Protein AF-A0A7W0T1R9-F1 (afdb_monomer_lite)

Radius of gyration: 18.29 Å; chains: 1; bounding box: 40×39×46 Å

pLDDT: mean 85.06, std 13.14, range [40.91, 98.19]

Structure (mmCIF, N/CA/C/O backbone):
data_AF-A0A7W0T1R9-F1
#
_entry.id   AF-A0A7W0T1R9-F1
#
loop_
_atom_site.group_PDB
_atom_site.id
_atom_site.type_symbol
_atom_site.label_atom_id
_atom_site.label_alt_id
_atom_site.label_comp_id
_atom_site.label_asym_id
_atom_site.label_entity_id
_atom_site.label_seq_id
_atom_site.pdbx_PDB_ins_code
_atom_site.Cartn_x
_atom_site.Cartn_y
_atom_site.Cartn_z
_atom_site.occupancy
_atom_site.B_iso_or_equiv
_atom_site.auth_seq_id
_atom_site.auth_comp_id
_atom_site.auth_asym_id
_atom_site.auth_atom_id
_atom_site.pdbx_PDB_model_num
ATOM 1 N N . MET A 1 1 ? 24.413 27.486 19.274 1.00 50.41 1 MET A N 1
ATOM 2 C CA . MET A 1 1 ? 23.108 27.387 19.941 1.00 50.41 1 MET A CA 1
ATOM 3 C C . MET A 1 1 ? 22.144 27.866 18.899 1.00 50.41 1 MET A C 1
ATOM 5 O O . MET A 1 1 ? 22.138 29.061 18.676 1.00 50.41 1 MET A O 1
ATOM 9 N N . ASP A 1 2 ? 21.515 26.920 18.221 1.00 41.16 2 ASP A N 1
ATOM 10 C CA . ASP A 1 2 ? 20.325 27.074 17.381 1.00 41.16 2 ASP A CA 1
ATOM 11 C C . ASP A 1 2 ? 19.681 25.686 17.514 1.00 41.16 2 ASP A C 1
ATOM 13 O O . ASP A 1 2 ? 20.264 24.706 17.053 1.00 41.16 2 ASP A O 1
ATOM 17 N N . GLU A 1 3 ? 18.958 25.521 18.620 1.00 46.06 3 GLU A N 1
ATOM 18 C CA . GLU A 1 3 ? 17.493 25.425 18.616 1.00 46.06 3 GLU A CA 1
ATOM 19 C C . GLU A 1 3 ? 17.111 24.012 18.182 1.00 46.06 3 GLU A C 1
ATOM 21 O O . GLU A 1 3 ? 16.923 23.705 17.008 1.00 46.06 3 GLU A O 1
ATOM 26 N N . ASP A 1 4 ? 17.122 23.145 19.200 1.00 46.59 4 ASP A N 1
ATOM 27 C CA . ASP A 1 4 ? 16.402 21.883 19.241 1.00 46.59 4 ASP A CA 1
ATOM 28 C C . ASP A 1 4 ? 14.913 22.192 18.980 1.00 46.59 4 ASP A C 1
ATOM 30 O O . ASP A 1 4 ? 14.132 22.363 19.913 1.00 46.59 4 ASP A O 1
ATOM 34 N N . ASP A 1 5 ? 14.527 22.323 17.709 1.00 44.44 5 ASP A N 1
ATOM 35 C CA . ASP A 1 5 ? 13.144 22.123 17.257 1.00 44.44 5 ASP A CA 1
ATOM 36 C C . ASP A 1 5 ? 12.893 20.605 17.241 1.00 44.44 5 ASP A C 1
ATOM 38 O O . ASP A 1 5 ? 12.672 19.975 16.204 1.00 44.44 5 ASP A O 1
ATOM 42 N N . ASP A 1 6 ? 12.974 19.998 18.426 1.00 43.94 6 ASP A N 1
ATOM 43 C CA . ASP A 1 6 ? 12.227 18.786 18.720 1.00 43.94 6 ASP A CA 1
ATOM 44 C C . ASP A 1 6 ? 10.761 19.238 18.808 1.00 43.94 6 ASP A C 1
ATOM 46 O O . ASP A 1 6 ? 10.224 19.489 19.888 1.00 43.94 6 ASP A O 1
ATOM 50 N N . GLU A 1 7 ? 10.119 19.439 17.649 1.00 41.09 7 GLU A N 1
ATOM 51 C CA . GLU A 1 7 ? 8.664 19.367 17.582 1.00 41.09 7 GLU A CA 1
ATOM 52 C C . GLU A 1 7 ? 8.313 17.987 18.140 1.00 41.09 7 GLU A C 1
ATOM 54 O O . GLU A 1 7 ? 8.488 16.973 17.461 1.00 41.09 7 GLU A O 1
ATOM 59 N N . ASP A 1 8 ? 7.882 17.961 19.404 1.00 40.91 8 ASP A N 1
ATOM 60 C CA . ASP A 1 8 ? 7.140 16.870 20.019 1.00 40.91 8 ASP A CA 1
ATOM 61 C C . ASP A 1 8 ? 5.941 16.588 19.101 1.00 40.91 8 ASP A C 1
ATOM 63 O O . ASP A 1 8 ? 4.841 17.111 19.290 1.00 40.91 8 ASP A O 1
ATOM 67 N N . SER A 1 9 ? 6.156 15.812 18.037 1.00 48.34 9 SER A N 1
ATOM 68 C CA . SER A 1 9 ? 5.078 15.237 17.258 1.00 48.34 9 SER A CA 1
ATOM 69 C C . SER A 1 9 ? 4.383 14.297 18.227 1.00 48.34 9 SER A C 1
ATOM 71 O O . SER A 1 9 ? 4.895 13.204 18.472 1.00 48.34 9 SER A O 1
ATOM 73 N N . GLU A 1 10 ? 3.304 14.767 18.856 1.00 57.16 10 GLU A N 1
ATOM 74 C CA . GLU A 1 10 ? 2.508 13.977 19.790 1.00 57.16 10 GLU A CA 1
ATOM 75 C C . GLU A 1 10 ? 2.262 12.611 19.147 1.00 57.16 10 GLU A C 1
ATOM 77 O O . GLU A 1 10 ? 1.624 12.496 18.095 1.00 57.16 10 GLU A O 1
ATOM 82 N N . GLU A 1 11 ? 2.881 11.579 19.722 1.00 73.12 11 GLU A N 1
ATOM 83 C CA . GLU A 1 11 ? 2.750 10.221 19.225 1.00 73.12 11 GLU A CA 1
ATOM 84 C C . GLU A 1 11 ? 1.277 9.844 19.367 1.00 73.12 11 GLU A C 1
ATOM 86 O O . GLU A 1 11 ? 0.748 9.785 20.476 1.00 73.12 11 GLU A O 1
ATOM 91 N N . ILE A 1 12 ? 0.598 9.654 18.234 1.00 80.38 12 ILE A N 1
ATOM 92 C CA . ILE A 1 12 ? -0.825 9.322 18.214 1.00 80.38 12 ILE A CA 1
ATOM 93 C C . ILE A 1 12 ? -1.021 8.021 18.996 1.00 80.38 12 ILE A C 1
ATOM 95 O O . ILE A 1 12 ? -0.569 6.956 18.566 1.00 80.38 12 ILE A O 1
ATOM 99 N N . GLY A 1 13 ? -1.717 8.104 20.130 1.00 84.06 13 GLY A N 1
ATOM 100 C CA . GLY A 1 13 ? -2.054 6.943 20.940 1.00 84.06 13 GLY A CA 1
ATOM 101 C C . GLY A 1 13 ? -3.067 6.033 20.241 1.00 84.06 13 GLY A C 1
ATOM 102 O O . GLY A 1 13 ? -3.884 6.473 19.429 1.00 84.06 13 GLY A O 1
ATOM 103 N N . VAL A 1 14 ? -3.063 4.740 20.581 1.00 85.12 14 VAL A N 1
ATOM 104 C CA . VAL A 1 14 ? -4.051 3.781 20.044 1.00 85.12 14 VAL A CA 1
ATOM 105 C C . VAL A 1 14 ? -5.473 4.131 20.469 1.00 85.12 14 VAL A C 1
ATOM 107 O O . VAL A 1 14 ? -6.395 3.974 19.675 1.00 85.12 14 VAL A O 1
ATOM 110 N N . GLU A 1 15 ? -5.660 4.634 21.690 1.00 84.62 15 GLU A N 1
ATOM 111 C CA . GLU A 1 15 ? -6.974 5.071 22.173 1.00 84.62 15 GLU A CA 1
ATOM 112 C C . GLU A 1 15 ? -7.520 6.232 21.328 1.00 84.62 15 GLU A C 1
ATOM 114 O O . GLU A 1 15 ? -8.672 6.183 20.896 1.00 84.62 15 GLU A O 1
ATOM 119 N N . ASP A 1 16 ? -6.677 7.216 20.996 1.00 86.00 16 ASP A N 1
ATOM 120 C CA . ASP A 1 16 ? -7.045 8.338 20.125 1.00 86.00 16 ASP A CA 1
ATOM 121 C C . ASP A 1 16 ? -7.360 7.868 18.701 1.00 86.00 16 ASP A C 1
ATOM 123 O O . ASP A 1 16 ? -8.343 8.304 18.097 1.00 86.00 16 ASP A O 1
ATOM 127 N N . ALA A 1 17 ? -6.576 6.920 18.178 1.00 86.19 17 ALA A N 1
ATOM 128 C CA . ALA A 1 17 ? -6.836 6.300 16.884 1.00 86.19 17 ALA A CA 1
ATOM 129 C C . ALA A 1 17 ? -8.194 5.581 16.851 1.00 86.19 17 ALA A C 1
ATOM 131 O O . ALA A 1 17 ? -8.980 5.810 15.931 1.00 86.19 17 ALA A O 1
ATOM 132 N N . LEU A 1 18 ? -8.505 4.763 17.861 1.00 86.25 18 LEU A N 1
ATOM 133 C CA . LEU A 1 18 ? -9.787 4.057 17.958 1.00 86.25 18 LEU A CA 1
ATOM 134 C C . LEU A 1 18 ? -10.967 5.034 18.074 1.00 86.25 18 LEU A C 1
ATOM 136 O O . LEU A 1 18 ? -11.958 4.871 17.359 1.00 86.25 18 LEU A O 1
ATOM 140 N N . LEU A 1 19 ? -10.845 6.088 18.889 1.00 86.69 19 LEU A N 1
ATOM 141 C CA . LEU A 1 19 ? -11.861 7.143 18.996 1.00 86.69 19 LEU A CA 1
ATOM 142 C C . LEU A 1 19 ? -12.089 7.858 17.657 1.00 86.69 19 LEU A C 1
ATOM 144 O O . LEU A 1 19 ? -13.237 8.085 17.258 1.00 86.69 19 LEU A O 1
ATOM 148 N N . ALA A 1 20 ? -11.014 8.181 16.933 1.00 86.56 20 ALA A N 1
ATOM 149 C CA . ALA A 1 20 ? -11.111 8.780 15.608 1.00 86.56 20 ALA A CA 1
ATOM 150 C C . ALA A 1 20 ? -11.850 7.847 14.635 1.00 86.56 20 ALA A C 1
ATOM 152 O O . ALA A 1 20 ? -12.764 8.296 13.936 1.00 86.56 20 ALA A O 1
ATOM 153 N N . PHE A 1 21 ? -11.527 6.548 14.632 1.00 88.88 21 PHE A N 1
ATOM 154 C CA . PHE A 1 21 ? -12.181 5.562 13.766 1.00 88.88 21 PHE A CA 1
ATOM 155 C C . PHE A 1 21 ? -13.675 5.417 14.067 1.00 88.88 21 PHE A C 1
ATOM 157 O O . PHE A 1 21 ? -14.473 5.393 13.131 1.00 88.88 21 PHE A O 1
ATOM 164 N N . GLU A 1 22 ? -14.067 5.367 15.343 1.00 87.31 22 GLU A N 1
ATOM 165 C CA . GLU A 1 22 ? -15.477 5.282 15.748 1.00 87.31 22 GLU A CA 1
ATOM 166 C C . GLU A 1 22 ? -16.269 6.535 15.373 1.00 87.31 22 GLU A C 1
ATOM 168 O O . GLU A 1 22 ? -17.431 6.446 14.973 1.00 87.31 22 GLU A O 1
ATOM 173 N N . SER A 1 23 ? -15.637 7.706 15.471 1.00 86.94 23 SER A N 1
ATOM 174 C CA . SER A 1 23 ? -16.258 8.965 15.060 1.00 86.94 23 SER A CA 1
ATOM 175 C C . SER A 1 23 ? -16.397 9.096 13.537 1.00 86.94 23 SER A C 1
ATOM 177 O O . SER A 1 23 ? -17.222 9.878 13.060 1.00 86.94 23 SER A O 1
ATOM 179 N N . GLY A 1 24 ? -15.577 8.363 12.771 1.00 80.31 24 GLY A N 1
ATOM 180 C CA . GLY A 1 24 ? -15.494 8.447 11.313 1.00 80.31 24 GLY A CA 1
ATOM 181 C C . GLY A 1 24 ? -15.002 9.801 10.782 1.00 80.31 24 GLY A C 1
ATOM 182 O O . GLY A 1 24 ? -15.118 10.062 9.586 1.00 80.31 24 GLY A O 1
ATOM 183 N N . SER A 1 25 ? -14.478 10.678 11.643 1.00 81.88 25 SER A N 1
ATOM 184 C CA . SER A 1 25 ? -14.061 12.041 11.303 1.00 81.88 25 SER A CA 1
ATOM 185 C C . SER A 1 25 ? -12.622 12.294 11.741 1.00 81.88 25 SER A C 1
ATOM 187 O O . SER A 1 25 ? -12.219 11.885 12.822 1.00 81.88 25 SER A O 1
ATOM 189 N N . GLY A 1 26 ? -11.849 13.006 10.914 1.00 82.00 26 GLY A N 1
ATOM 190 C CA . GLY A 1 26 ? -10.459 13.363 11.234 1.00 82.00 26 GLY A CA 1
ATOM 191 C C . GLY A 1 26 ? -9.493 12.176 11.252 1.00 82.00 26 GLY A C 1
ATOM 192 O O . GLY A 1 26 ? -8.395 12.290 11.783 1.00 82.00 26 GLY A O 1
ATOM 193 N N . VAL A 1 27 ? -9.891 11.037 10.679 1.00 87.44 27 VAL A N 1
ATOM 194 C CA . VAL A 1 27 ? -9.023 9.867 10.578 1.00 87.44 27 VAL A CA 1
ATOM 195 C C . VAL A 1 27 ? -7.915 10.135 9.568 1.00 87.44 27 VAL A C 1
ATOM 197 O O . VAL A 1 27 ? -8.151 10.576 8.444 1.00 87.44 27 VAL A O 1
ATOM 200 N N . GLU A 1 28 ? -6.695 9.808 9.968 1.00 90.25 28 GLU A N 1
ATOM 201 C CA . GLU A 1 28 ? -5.495 10.000 9.164 1.00 90.25 28 GLU A CA 1
ATOM 202 C C . GLU A 1 28 ? -4.643 8.738 9.150 1.00 90.25 28 GLU A C 1
ATOM 204 O O . GLU A 1 28 ? -4.766 7.871 10.013 1.00 90.25 28 GLU A O 1
ATOM 209 N N . LEU A 1 29 ? -3.711 8.668 8.200 1.00 87.62 29 LEU A N 1
ATOM 210 C CA . LEU A 1 29 ? -2.777 7.551 8.090 1.00 87.62 29 LEU A CA 1
ATOM 211 C C . LEU A 1 29 ? -1.941 7.338 9.361 1.00 87.62 29 LEU A C 1
ATOM 213 O O . LEU A 1 29 ? -1.618 6.197 9.675 1.00 87.62 29 LEU A O 1
ATOM 217 N N . GLY A 1 30 ? -1.620 8.410 10.097 1.00 88.00 30 GLY A N 1
ATOM 218 C CA . GLY A 1 30 ? -0.916 8.319 11.379 1.00 88.00 30 GLY A CA 1
ATOM 219 C C . GLY A 1 30 ? -1.665 7.450 12.394 1.00 88.00 30 GLY A C 1
ATOM 220 O O . GLY A 1 30 ? -1.064 6.559 12.985 1.00 88.00 30 GLY A O 1
ATOM 221 N N . HIS A 1 31 ? -2.990 7.606 12.487 1.00 90.94 31 HIS A N 1
ATOM 222 C CA . HIS A 1 31 ? -3.848 6.768 13.330 1.00 90.94 31 HIS A CA 1
ATOM 223 C C . HIS A 1 31 ? -3.800 5.289 12.907 1.00 90.94 31 HIS A C 1
ATOM 225 O O . HIS A 1 31 ? -3.709 4.398 13.748 1.00 90.94 31 HIS A O 1
ATOM 231 N N . VAL A 1 32 ? -3.819 5.008 11.598 1.00 90.31 32 VAL A N 1
ATOM 232 C CA . VAL A 1 32 ? -3.734 3.632 11.069 1.00 90.31 32 VAL A CA 1
ATOM 233 C C . VAL A 1 32 ? -2.377 2.994 11.380 1.00 90.31 32 VAL A C 1
ATOM 235 O O . VAL A 1 32 ? -2.310 1.821 11.743 1.00 90.31 32 VAL A O 1
ATOM 238 N N . ILE A 1 33 ? -1.288 3.754 11.244 1.00 89.56 33 ILE A N 1
ATOM 239 C CA . ILE A 1 33 ? 0.067 3.280 11.551 1.00 89.56 33 ILE A CA 1
ATOM 240 C C . ILE A 1 33 ? 0.214 3.011 13.051 1.00 89.56 33 ILE A C 1
ATOM 242 O O . ILE A 1 33 ? 0.736 1.958 13.410 1.00 89.56 33 ILE A O 1
ATOM 246 N N . ALA A 1 34 ? -0.281 3.906 13.912 1.00 87.88 34 ALA A N 1
ATOM 247 C CA . ALA A 1 34 ? -0.278 3.711 15.361 1.00 87.88 34 ALA A CA 1
ATOM 248 C C . ALA A 1 34 ? -0.997 2.411 15.755 1.00 87.88 34 ALA A C 1
ATOM 250 O O . ALA A 1 34 ? -0.454 1.601 16.508 1.00 87.88 34 ALA A O 1
ATOM 251 N N . LEU A 1 35 ? -2.168 2.161 15.154 1.00 87.06 35 LEU A N 1
ATOM 252 C CA . LEU A 1 35 ? -2.919 0.921 15.338 1.00 87.06 35 LEU A CA 1
ATOM 253 C C . LEU A 1 35 ? -2.082 -0.315 14.975 1.00 87.06 35 LEU A C 1
ATOM 255 O O . LEU A 1 35 ? -2.001 -1.264 15.752 1.00 87.06 35 LEU A O 1
ATOM 259 N N . VAL A 1 36 ? -1.450 -0.312 13.796 1.00 88.69 36 VAL A N 1
ATOM 260 C CA . VAL A 1 36 ? -0.638 -1.446 13.328 1.00 88.69 36 VAL A CA 1
ATOM 261 C C . VAL A 1 36 ? 0.604 -1.654 14.188 1.00 88.69 36 VAL A C 1
ATOM 263 O O . VAL A 1 36 ? 0.926 -2.801 14.478 1.00 88.69 36 VAL A O 1
ATOM 266 N N . ASN A 1 37 ? 1.280 -0.589 14.623 1.00 86.56 37 ASN A N 1
ATOM 267 C CA . ASN A 1 37 ? 2.477 -0.704 15.456 1.00 86.56 37 ASN A CA 1
ATOM 268 C C . ASN A 1 37 ? 2.173 -1.479 16.745 1.00 86.56 37 ASN A C 1
ATOM 270 O O . ASN A 1 37 ? 2.821 -2.491 17.011 1.00 86.56 37 ASN A O 1
ATOM 274 N N . VAL A 1 38 ? 1.119 -1.092 17.465 1.00 81.38 38 VAL A N 1
ATOM 275 C CA . VAL A 1 38 ? 0.691 -1.799 18.684 1.00 81.38 38 VAL A CA 1
ATOM 276 C C . VAL A 1 38 ? 0.147 -3.194 18.372 1.00 81.38 38 VAL A C 1
ATOM 278 O O . VAL A 1 38 ? 0.442 -4.155 19.077 1.00 81.38 38 VAL A O 1
ATOM 281 N N . GLY A 1 39 ? -0.565 -3.356 17.255 1.00 75.75 39 GLY A N 1
ATOM 282 C CA . GLY A 1 39 ? -1.053 -4.657 16.791 1.00 75.75 39 GLY A CA 1
ATOM 283 C C . GLY A 1 39 ? 0.022 -5.661 16.357 1.00 75.75 39 GLY A C 1
ATOM 284 O O . GLY A 1 39 ? -0.277 -6.823 16.086 1.00 75.75 39 GLY A O 1
ATOM 285 N N . THR A 1 40 ? 1.279 -5.237 16.234 1.00 78.50 40 THR A N 1
ATOM 286 C CA . THR A 1 40 ? 2.395 -6.132 15.880 1.00 78.50 40 THR A CA 1
ATOM 287 C C . THR A 1 40 ? 3.211 -6.597 17.081 1.00 78.50 40 THR A C 1
ATOM 289 O O . THR A 1 40 ? 4.107 -7.431 16.921 1.00 78.50 40 THR A O 1
ATOM 292 N N . GLU A 1 41 ? 2.887 -6.115 18.280 1.00 79.06 41 GLU A N 1
ATOM 293 C CA . GLU A 1 41 ? 3.483 -6.594 19.524 1.00 79.06 41 GLU A CA 1
ATOM 294 C C . GLU A 1 41 ? 3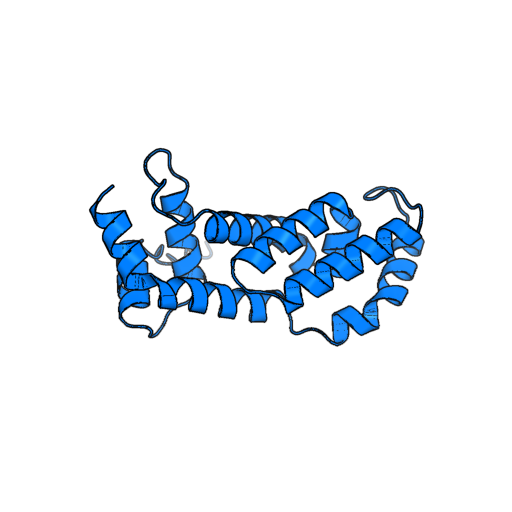.057 -8.045 19.832 1.00 79.06 41 GLU A C 1
ATOM 296 O O . GLU A 1 41 ? 2.049 -8.521 19.301 1.00 79.06 41 GLU A O 1
ATOM 301 N N . PRO A 1 42 ? 3.803 -8.792 20.673 1.00 67.06 42 PRO A N 1
ATOM 302 C CA . PRO A 1 42 ? 3.513 -10.200 20.969 1.00 67.06 42 PRO A CA 1
ATOM 303 C C . PRO A 1 42 ? 2.078 -10.475 21.444 1.00 67.06 42 PRO A C 1
ATOM 305 O O . PRO A 1 42 ? 1.526 -11.523 21.111 1.00 67.06 42 PRO A O 1
ATOM 308 N N . ASP A 1 43 ? 1.474 -9.516 22.149 1.00 67.94 43 ASP A N 1
ATOM 309 C CA . ASP A 1 43 ? 0.100 -9.586 22.659 1.00 67.94 43 ASP A CA 1
ATOM 310 C C . ASP A 1 43 ? -0.914 -8.866 21.730 1.00 67.94 43 ASP A C 1
ATOM 312 O O . ASP A 1 43 ? -2.123 -8.919 21.936 1.00 67.94 43 ASP A O 1
ATOM 316 N N . GLY A 1 44 ? -0.436 -8.243 20.645 1.00 63.00 44 GLY A N 1
ATOM 317 C CA . GLY A 1 44 ? -1.183 -7.375 19.727 1.00 63.00 44 GLY A CA 1
ATOM 318 C C . GLY A 1 44 ? -1.960 -8.078 18.606 1.00 63.00 44 GLY A C 1
ATOM 319 O O . GLY A 1 44 ? -2.443 -7.419 17.689 1.00 63.00 44 GLY A O 1
ATOM 320 N N . GLN A 1 45 ? -2.136 -9.405 18.653 1.00 73.50 45 GLN A N 1
ATOM 321 C CA . GLN A 1 45 ? -2.728 -10.221 17.567 1.00 73.50 45 GLN A CA 1
ATOM 322 C C . GLN A 1 45 ? -4.186 -9.891 17.167 1.00 73.50 45 GLN A C 1
ATOM 324 O O . GLN A 1 45 ? -4.771 -10.582 16.330 1.00 73.50 45 GLN A O 1
ATOM 329 N N . TRP A 1 46 ? -4.779 -8.846 17.735 1.00 82.31 46 TRP A N 1
ATOM 330 C CA . TRP A 1 46 ? -6.124 -8.364 17.451 1.00 82.31 46 TRP A CA 1
ATOM 331 C C . TRP A 1 46 ? -6.219 -7.511 16.171 1.00 82.31 46 TRP A C 1
ATOM 333 O O . TRP A 1 46 ? -7.310 -7.386 15.611 1.00 82.31 46 TRP A O 1
ATOM 343 N N . VAL A 1 47 ? -5.109 -6.962 15.654 1.00 87.94 47 VAL A N 1
ATOM 344 C CA . VAL A 1 47 ? -5.133 -6.191 14.397 1.00 87.94 47 VAL A CA 1
ATOM 345 C C . VAL A 1 47 ? -5.206 -7.122 13.175 1.00 87.94 47 VAL A C 1
ATOM 347 O O . VAL A 1 47 ? -4.391 -8.040 13.039 1.00 87.94 47 VAL A O 1
ATOM 350 N N . PRO A 1 48 ? -6.140 -6.892 12.227 1.00 90.31 48 PRO A N 1
ATOM 351 C CA . PRO A 1 48 ? -6.291 -7.732 11.048 1.00 90.31 48 PRO A CA 1
ATOM 352 C C . PRO A 1 48 ? -5.006 -7.836 10.228 1.00 90.31 48 PRO A C 1
ATOM 354 O O . PRO A 1 48 ? -4.440 -6.833 9.789 1.00 90.31 48 PRO A O 1
ATOM 357 N N . ARG A 1 49 ? -4.601 -9.073 9.923 1.00 91.06 49 ARG A N 1
ATOM 358 C CA . ARG A 1 49 ? -3.397 -9.351 9.130 1.00 91.06 49 ARG A CA 1
ATOM 359 C C . ARG A 1 49 ? -3.331 -8.605 7.784 1.00 91.06 49 ARG A C 1
ATOM 361 O O . ARG A 1 49 ? -2.257 -8.087 7.486 1.00 91.06 49 ARG A O 1
ATOM 368 N N . PRO A 1 50 ? -4.430 -8.470 7.009 1.00 93.38 50 PRO A N 1
ATOM 369 C CA . PRO A 1 50 ? -4.442 -7.644 5.800 1.00 93.38 50 PRO A CA 1
ATOM 370 C C . PRO A 1 50 ? -3.916 -6.220 5.996 1.00 93.38 50 PRO A C 1
ATOM 372 O O . PRO A 1 50 ? -3.167 -5.725 5.159 1.00 93.38 50 PRO A O 1
ATOM 375 N N . LEU A 1 51 ? -4.278 -5.578 7.111 1.00 93.25 51 LEU A N 1
ATOM 376 C CA . LEU A 1 51 ? -3.880 -4.206 7.408 1.00 93.25 51 LEU A CA 1
ATOM 377 C C . LEU A 1 51 ? -2.379 -4.123 7.707 1.00 93.25 51 LEU A C 1
ATOM 379 O O . LEU A 1 51 ? -1.681 -3.269 7.162 1.00 93.25 51 LEU A O 1
ATOM 383 N N . VAL A 1 52 ? -1.879 -5.062 8.515 1.00 93.00 52 VAL A N 1
ATOM 384 C CA . VAL A 1 52 ? -0.452 -5.194 8.845 1.00 93.00 52 VAL A CA 1
ATOM 385 C C . VAL A 1 52 ? 0.378 -5.407 7.578 1.00 93.00 52 VAL A C 1
ATOM 387 O O . VAL A 1 52 ? 1.368 -4.710 7.364 1.00 93.00 52 VAL A O 1
ATOM 390 N N . ASP A 1 53 ? -0.033 -6.337 6.712 1.00 94.50 53 ASP A N 1
ATOM 391 C CA . ASP A 1 53 ? 0.697 -6.650 5.482 1.00 94.50 53 ASP A CA 1
ATOM 392 C C . ASP A 1 53 ? 0.700 -5.465 4.499 1.00 94.50 53 ASP A C 1
ATOM 394 O O . ASP A 1 53 ? 1.724 -5.196 3.867 1.00 94.50 53 ASP A O 1
ATOM 398 N N . ALA A 1 54 ? -0.406 -4.719 4.392 1.00 95.12 54 ALA A N 1
ATOM 399 C CA . ALA A 1 54 ? -0.487 -3.535 3.537 1.00 95.12 54 ALA A CA 1
ATOM 400 C C . ALA A 1 54 ? 0.399 -2.382 4.045 1.00 95.12 54 ALA A C 1
ATOM 402 O O . ALA A 1 54 ? 1.120 -1.768 3.253 1.00 95.12 54 ALA A O 1
ATOM 403 N N . ILE A 1 55 ? 0.417 -2.118 5.357 1.00 94.12 55 ILE A N 1
ATOM 404 C CA . ILE A 1 55 ? 1.317 -1.117 5.953 1.00 94.12 55 ILE A CA 1
ATOM 405 C C . ILE A 1 55 ? 2.782 -1.532 5.795 1.00 94.12 55 ILE A C 1
ATOM 407 O O . ILE A 1 55 ? 3.604 -0.709 5.386 1.00 94.12 55 ILE A O 1
ATOM 411 N N . ALA A 1 56 ? 3.110 -2.804 6.030 1.00 93.44 56 ALA A N 1
ATOM 412 C CA . ALA A 1 56 ? 4.464 -3.316 5.839 1.00 93.44 56 ALA A CA 1
ATOM 413 C C . ALA A 1 56 ? 4.923 -3.186 4.375 1.00 93.44 56 ALA A C 1
ATOM 415 O O . ALA A 1 56 ? 6.045 -2.749 4.114 1.00 93.44 56 ALA A O 1
ATOM 416 N N . ALA A 1 57 ? 4.050 -3.501 3.409 1.00 95.00 57 ALA A N 1
ATOM 417 C CA . ALA A 1 57 ? 4.328 -3.295 1.989 1.00 95.00 57 ALA A CA 1
ATOM 418 C C . ALA A 1 57 ? 4.567 -1.810 1.673 1.00 95.00 57 ALA A C 1
ATOM 420 O O . ALA A 1 57 ? 5.560 -1.473 1.029 1.00 95.00 57 ALA A O 1
ATOM 421 N N . ARG A 1 58 ? 3.722 -0.902 2.179 1.00 93.38 58 ARG A N 1
ATOM 422 C CA . ARG A 1 58 ? 3.906 0.549 2.011 1.00 93.38 58 ARG A CA 1
ATOM 423 C C . ARG A 1 58 ? 5.257 1.019 2.557 1.00 93.38 58 ARG A C 1
ATOM 425 O O . ARG A 1 58 ? 5.982 1.730 1.864 1.00 93.38 58 ARG A O 1
ATOM 432 N N . GLN A 1 59 ? 5.609 0.612 3.776 1.00 92.38 59 GLN A N 1
ATOM 433 C CA . GLN A 1 59 ? 6.879 0.970 4.413 1.00 92.38 59 GLN A CA 1
ATOM 434 C C . GLN A 1 59 ? 8.080 0.442 3.619 1.00 92.38 59 GLN A C 1
ATOM 436 O O . GLN A 1 59 ? 9.034 1.186 3.393 1.00 92.38 59 GLN A O 1
ATOM 441 N N . ALA A 1 60 ? 8.009 -0.800 3.126 1.00 93.38 60 ALA A N 1
ATOM 442 C CA . ALA A 1 60 ? 9.062 -1.394 2.304 1.00 93.38 60 ALA A CA 1
ATOM 443 C C . ALA A 1 60 ? 9.322 -0.605 1.009 1.00 93.38 60 ALA A C 1
ATOM 445 O O . ALA A 1 60 ? 10.460 -0.544 0.551 1.00 93.38 60 ALA A O 1
ATOM 446 N N . MET A 1 61 ? 8.287 0.024 0.444 1.00 92.88 61 MET A N 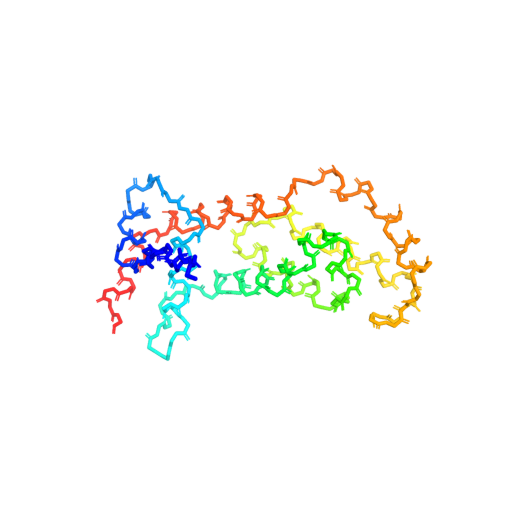1
ATOM 447 C CA . MET A 1 61 ? 8.368 0.812 -0.790 1.00 92.88 61 MET A CA 1
ATOM 448 C C . MET A 1 61 ? 8.697 2.296 -0.566 1.00 92.88 61 MET A C 1
ATOM 450 O O . MET A 1 61 ? 9.036 2.993 -1.522 1.00 92.88 61 MET A O 1
ATOM 454 N N . GLY A 1 62 ? 8.602 2.804 0.669 1.00 89.88 62 GLY A N 1
ATOM 455 C CA . GLY A 1 62 ? 8.563 4.244 0.959 1.00 89.88 62 GLY A CA 1
ATOM 456 C C . GLY A 1 62 ? 9.756 5.036 0.415 1.00 89.88 62 GLY A C 1
ATOM 457 O O . GLY A 1 62 ? 9.581 6.096 -0.188 1.00 89.88 62 GLY A O 1
ATOM 458 N N . ARG A 1 63 ? 10.974 4.496 0.547 1.00 89.50 63 ARG A N 1
ATOM 459 C CA . ARG A 1 63 ? 12.184 5.145 0.018 1.00 89.50 63 ARG A CA 1
ATOM 460 C C . ARG A 1 63 ? 12.168 5.239 -1.508 1.00 89.50 63 ARG A C 1
ATOM 462 O O . ARG A 1 63 ? 12.603 6.250 -2.054 1.00 89.50 63 ARG A O 1
ATOM 469 N N . ASP A 1 64 ? 11.706 4.207 -2.198 1.00 91.81 64 ASP A N 1
ATOM 470 C CA . ASP A 1 64 ? 11.701 4.185 -3.661 1.00 9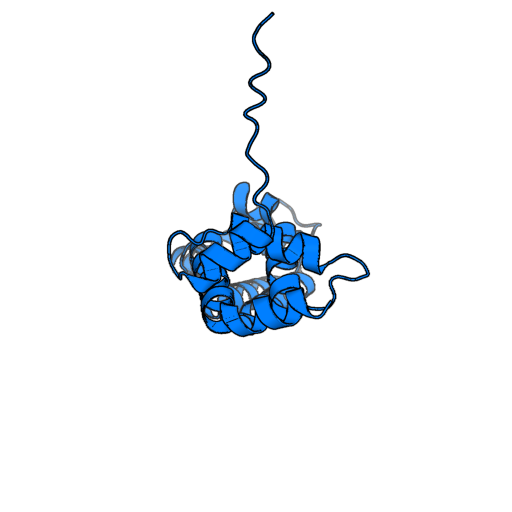1.81 64 ASP A CA 1
ATOM 471 C C . ASP A 1 64 ? 10.572 5.030 -4.240 1.00 91.81 64 ASP A C 1
ATOM 473 O O . ASP A 1 64 ? 10.809 5.787 -5.182 1.00 91.81 64 ASP A O 1
ATOM 477 N N . LEU A 1 65 ? 9.397 5.006 -3.606 1.00 89.56 65 LEU A N 1
ATOM 478 C CA . LEU A 1 65 ? 8.295 5.913 -3.919 1.00 89.56 65 LEU A CA 1
ATOM 479 C C . LEU A 1 65 ? 8.741 7.379 -3.850 1.00 89.56 65 LEU A C 1
ATOM 481 O O . LEU A 1 65 ? 8.524 8.119 -4.807 1.00 89.56 65 LEU A O 1
ATOM 485 N N . ALA A 1 66 ? 9.427 7.775 -2.772 1.00 86.25 66 ALA A N 1
ATOM 486 C CA . ALA A 1 66 ? 9.893 9.149 -2.582 1.00 86.25 66 ALA A CA 1
ATOM 487 C C . ALA A 1 66 ? 10.990 9.575 -3.576 1.00 86.25 66 ALA A C 1
ATOM 489 O O . ALA A 1 66 ? 11.045 10.735 -3.975 1.00 86.25 66 ALA A O 1
ATOM 490 N N . ASN A 1 67 ? 11.875 8.654 -3.974 1.00 85.12 67 ASN A N 1
ATOM 491 C CA . ASN A 1 67 ? 13.039 8.984 -4.805 1.00 85.12 67 ASN A CA 1
ATOM 492 C C . ASN A 1 67 ? 12.793 8.837 -6.310 1.00 85.12 67 ASN A C 1
ATOM 494 O O . ASN A 1 67 ? 13.493 9.461 -7.109 1.00 85.12 67 ASN A O 1
ATOM 498 N N . GLY A 1 68 ? 11.826 8.019 -6.714 1.00 83.56 68 GLY A N 1
ATOM 499 C CA . GLY A 1 68 ? 11.555 7.809 -8.127 1.00 83.56 68 GLY A CA 1
ATOM 500 C C . GLY A 1 68 ? 10.257 7.092 -8.436 1.00 83.56 68 GLY A C 1
ATOM 501 O O . GLY A 1 68 ? 10.115 6.638 -9.558 1.00 83.56 68 GLY A O 1
ATOM 502 N N . GLY A 1 69 ? 9.307 7.001 -7.511 1.00 90.12 69 GLY A N 1
ATOM 503 C CA . GLY A 1 69 ? 7.988 6.450 -7.795 1.00 90.12 69 GLY A CA 1
ATOM 504 C C . GLY A 1 69 ? 7.939 4.925 -7.922 1.00 90.12 69 GLY A C 1
ATOM 505 O O . GLY A 1 69 ? 8.869 4.185 -7.600 1.00 90.12 69 GLY A O 1
ATOM 506 N N . ILE A 1 70 ? 6.780 4.443 -8.362 1.00 91.81 70 ILE A N 1
ATOM 507 C CA . ILE A 1 70 ? 6.395 3.031 -8.267 1.00 91.81 70 ILE A CA 1
ATOM 508 C C . ILE A 1 70 ? 7.118 2.111 -9.257 1.00 91.81 70 ILE A C 1
ATOM 510 O O . ILE A 1 70 ? 7.329 0.930 -8.990 1.00 91.81 70 ILE A O 1
ATOM 514 N N . ASP A 1 71 ? 7.583 2.640 -10.384 1.00 92.50 71 ASP A N 1
ATOM 515 C CA . ASP A 1 71 ? 8.423 1.877 -11.301 1.00 92.50 71 ASP A CA 1
ATOM 516 C C . ASP A 1 71 ? 9.832 1.657 -10.726 1.00 92.50 71 ASP A C 1
ATOM 518 O O . ASP A 1 71 ? 10.419 0.596 -10.944 1.00 92.50 71 ASP A O 1
ATOM 522 N N . GLN A 1 72 ? 10.351 2.596 -9.926 1.00 92.50 72 GLN A N 1
ATOM 523 C CA . GLN A 1 72 ? 11.598 2.389 -9.186 1.00 92.50 72 GLN A CA 1
ATOM 524 C C . GLN A 1 72 ? 11.452 1.299 -8.119 1.00 92.50 72 GLN A C 1
ATOM 526 O O . GLN A 1 72 ? 12.341 0.455 -8.006 1.00 92.50 72 GLN A O 1
ATOM 531 N N . VAL A 1 73 ? 10.323 1.259 -7.401 1.00 93.25 73 VAL A N 1
ATOM 532 C CA . VAL A 1 73 ? 10.010 0.154 -6.478 1.00 93.25 73 VAL A CA 1
ATOM 533 C C . VAL A 1 73 ? 10.104 -1.178 -7.216 1.00 93.25 73 VAL A C 1
ATOM 535 O O . VAL A 1 73 ? 10.795 -2.098 -6.778 1.00 93.25 73 VAL A O 1
ATOM 538 N N . ALA A 1 74 ? 9.428 -1.284 -8.361 1.00 92.94 74 ALA A N 1
ATOM 539 C CA . ALA A 1 74 ? 9.402 -2.537 -9.089 1.00 92.94 74 ALA A CA 1
ATOM 540 C C . ALA A 1 74 ? 10.801 -2.972 -9.535 1.00 92.94 74 ALA A C 1
ATOM 542 O O . ALA A 1 74 ? 11.189 -4.126 -9.349 1.00 92.94 74 ALA A O 1
ATOM 543 N N . TRP A 1 75 ? 11.582 -2.029 -10.058 1.00 92.56 75 TRP A N 1
ATOM 544 C CA . TRP A 1 75 ? 12.952 -2.265 -10.494 1.00 92.56 75 TRP A CA 1
ATOM 545 C C . TRP A 1 75 ? 13.878 -2.746 -9.364 1.00 92.56 75 TRP A C 1
ATOM 547 O O . TRP A 1 75 ? 14.653 -3.687 -9.558 1.00 92.56 75 TRP A O 1
ATOM 557 N N . ASN A 1 76 ? 13.793 -2.122 -8.187 1.00 92.25 76 ASN A N 1
ATOM 558 C CA . ASN A 1 76 ? 14.686 -2.403 -7.063 1.00 92.25 76 ASN A CA 1
ATOM 559 C C . ASN A 1 76 ? 14.327 -3.691 -6.318 1.00 92.25 76 ASN A C 1
ATOM 561 O O . ASN A 1 76 ? 15.221 -4.420 -5.889 1.00 92.25 76 ASN A O 1
ATOM 565 N N . HIS A 1 77 ? 13.034 -3.983 -6.173 1.00 92.75 77 HIS A N 1
ATOM 566 C CA . HIS A 1 77 ? 12.562 -5.131 -5.397 1.00 92.75 77 HIS A CA 1
ATOM 567 C C . HIS A 1 77 ? 12.344 -6.395 -6.245 1.00 92.75 77 HIS A C 1
ATOM 569 O O . HIS A 1 77 ? 12.388 -7.507 -5.715 1.00 92.75 77 HIS A O 1
ATOM 575 N N . GLY A 1 78 ? 12.131 -6.244 -7.554 1.00 93.00 78 GLY A N 1
ATOM 576 C CA . GLY A 1 78 ? 11.878 -7.348 -8.475 1.00 93.00 78 GLY A CA 1
ATOM 577 C C . GLY A 1 78 ? 10.441 -7.890 -8.437 1.00 93.00 78 GLY A C 1
ATOM 578 O O . GLY A 1 78 ? 9.667 -7.587 -7.524 1.00 93.00 78 GLY A O 1
ATOM 579 N N . PRO A 1 79 ? 10.069 -8.720 -9.429 1.00 93.69 79 PRO A N 1
ATOM 580 C CA . PRO A 1 79 ? 8.679 -9.103 -9.687 1.00 93.69 79 PRO A CA 1
ATOM 581 C C . PRO A 1 79 ? 8.029 -9.866 -8.526 1.00 93.69 79 PRO A C 1
ATOM 583 O O . PRO A 1 79 ? 6.876 -9.606 -8.190 1.00 93.69 79 PRO A O 1
ATOM 586 N N . ASP A 1 80 ? 8.766 -10.755 -7.857 1.00 94.81 80 ASP A N 1
ATOM 587 C CA . ASP A 1 80 ? 8.221 -11.549 -6.750 1.00 94.81 80 ASP A CA 1
ATOM 588 C C . ASP A 1 80 ? 7.825 -10.689 -5.547 1.00 94.81 80 ASP A C 1
ATOM 590 O O . ASP A 1 80 ? 6.800 -10.934 -4.912 1.00 94.81 80 ASP A O 1
ATOM 594 N N . ALA A 1 81 ? 8.641 -9.691 -5.205 1.00 95.12 81 ALA A N 1
ATOM 595 C CA . ALA A 1 81 ? 8.341 -8.779 -4.107 1.00 95.12 81 ALA A CA 1
ATOM 596 C C . ALA A 1 81 ? 7.170 -7.861 -4.459 1.00 95.12 81 ALA A C 1
ATOM 598 O O . ALA A 1 81 ? 6.244 -7.720 -3.665 1.00 95.12 81 ALA A O 1
ATOM 599 N N . VAL A 1 82 ? 7.171 -7.326 -5.678 1.00 95.56 82 VAL A N 1
ATOM 600 C CA . VAL A 1 82 ? 6.099 -6.475 -6.204 1.00 95.56 82 VAL A CA 1
ATOM 601 C C . VAL A 1 82 ? 4.748 -7.191 -6.179 1.00 95.56 82 VAL A C 1
ATOM 603 O O . VAL A 1 82 ? 3.770 -6.617 -5.711 1.00 95.56 82 VAL A O 1
ATOM 606 N N . ARG A 1 83 ? 4.689 -8.470 -6.572 1.00 97.50 83 ARG A N 1
ATOM 607 C CA . ARG A 1 83 ? 3.458 -9.276 -6.477 1.00 97.50 83 ARG A CA 1
ATOM 608 C C . ARG A 1 83 ? 2.993 -9.504 -5.044 1.00 97.50 83 ARG A C 1
ATOM 610 O O . ARG A 1 83 ? 1.793 -9.551 -4.789 1.00 97.50 83 ARG A O 1
ATOM 617 N N . ARG A 1 84 ? 3.916 -9.646 -4.087 1.00 98.00 84 ARG A N 1
ATOM 618 C CA . ARG A 1 84 ? 3.542 -9.727 -2.664 1.00 98.00 84 ARG A CA 1
ATOM 619 C C . ARG A 1 84 ? 2.934 -8.415 -2.177 1.00 98.00 84 ARG A C 1
ATOM 621 O O . ARG A 1 84 ? 1.945 -8.456 -1.452 1.00 98.00 84 ARG A O 1
ATOM 628 N N . TYR A 1 85 ? 3.472 -7.274 -2.609 1.00 97.25 85 TYR A N 1
ATOM 629 C CA . TYR A 1 85 ? 2.881 -5.966 -2.312 1.00 97.25 85 TYR A CA 1
ATOM 630 C C . TYR A 1 85 ? 1.491 -5.832 -2.950 1.00 97.25 85 TYR A C 1
ATOM 632 O O . TYR A 1 85 ? 0.545 -5.445 -2.269 1.00 97.25 85 TYR A O 1
ATOM 640 N N . ALA A 1 86 ? 1.335 -6.256 -4.210 1.00 97.00 86 ALA A N 1
ATOM 641 C CA . ALA A 1 86 ? 0.048 -6.268 -4.906 1.00 97.00 86 ALA A CA 1
ATOM 642 C C . ALA A 1 86 ? -0.995 -7.120 -4.169 1.00 97.00 86 ALA A C 1
ATOM 644 O O . ALA A 1 86 ? -2.131 -6.692 -3.966 1.00 97.00 86 ALA A O 1
ATOM 645 N N . ALA A 1 87 ? -0.606 -8.314 -3.714 1.00 98.19 87 ALA A N 1
ATOM 646 C CA . ALA A 1 87 ? -1.474 -9.186 -2.932 1.00 98.19 87 ALA A CA 1
ATOM 647 C C . ALA A 1 87 ? -1.913 -8.524 -1.616 1.00 98.19 87 ALA A C 1
ATOM 649 O O . ALA A 1 87 ? -3.099 -8.563 -1.293 1.00 98.19 87 ALA A O 1
ATOM 650 N N . ALA A 1 88 ? -0.993 -7.872 -0.895 1.00 97.50 88 ALA A N 1
ATOM 651 C CA . ALA A 1 88 ? -1.309 -7.144 0.334 1.00 97.50 88 ALA A CA 1
ATOM 652 C C . ALA A 1 88 ? -2.324 -6.016 0.096 1.00 97.50 88 ALA A C 1
ATOM 654 O O . ALA A 1 88 ? -3.305 -5.895 0.828 1.00 97.50 88 ALA A O 1
ATOM 655 N N . PHE A 1 89 ? -2.141 -5.245 -0.975 1.00 96.62 89 PHE A N 1
ATOM 656 C CA . PHE A 1 89 ? -3.038 -4.147 -1.340 1.00 96.62 89 PHE A CA 1
ATOM 657 C C . PHE A 1 89 ? -4.425 -4.633 -1.748 1.00 96.62 89 PHE A C 1
ATOM 659 O O . PHE A 1 89 ? -5.432 -4.071 -1.315 1.00 96.62 89 PHE A O 1
ATOM 666 N N . ARG A 1 90 ? -4.504 -5.755 -2.471 1.00 97.06 90 ARG A N 1
ATOM 667 C CA . ARG A 1 90 ? -5.789 -6.381 -2.805 1.00 97.06 90 ARG A CA 1
ATOM 668 C C . ARG A 1 90 ? -6.592 -6.784 -1.572 1.00 97.06 90 ARG A C 1
ATOM 670 O O . ARG A 1 90 ? -7.813 -6.670 -1.598 1.00 97.06 90 ARG A O 1
ATOM 677 N N . MET A 1 91 ? -5.937 -7.230 -0.498 1.00 96.50 91 MET A N 1
ATOM 678 C CA . MET A 1 91 ? -6.640 -7.645 0.723 1.00 96.50 91 MET A CA 1
ATOM 679 C C . MET A 1 91 ? -7.318 -6.482 1.459 1.00 96.50 91 MET A C 1
ATOM 681 O O . MET A 1 91 ? -8.319 -6.708 2.137 1.00 96.50 91 MET A O 1
ATOM 685 N N . VAL A 1 92 ? -6.798 -5.257 1.325 1.00 95.44 92 VAL A N 1
ATOM 686 C CA . VAL A 1 92 ? -7.402 -4.051 1.919 1.00 95.44 92 VAL A CA 1
ATOM 687 C C . VAL A 1 92 ? -8.317 -3.296 0.953 1.00 95.44 92 VAL A C 1
ATOM 689 O O . VAL A 1 92 ? -9.000 -2.375 1.378 1.00 95.44 92 VAL A O 1
ATOM 692 N N . GLY A 1 93 ? -8.392 -3.721 -0.313 1.00 94.56 93 GLY A N 1
ATOM 693 C CA . GLY A 1 93 ? -9.266 -3.129 -1.332 1.00 94.56 93 GLY A CA 1
ATOM 694 C C . GLY A 1 93 ? -8.595 -2.096 -2.241 1.00 94.56 93 GLY A C 1
ATOM 695 O O . GLY A 1 93 ? -9.283 -1.474 -3.041 1.00 94.56 93 GLY A O 1
ATOM 696 N N . ALA A 1 94 ? -7.270 -1.941 -2.174 1.00 94.56 94 ALA A N 1
ATOM 697 C CA . ALA A 1 94 ? -6.504 -1.018 -3.016 1.00 94.56 94 ALA A CA 1
ATOM 698 C C . ALA A 1 94 ? -6.226 -1.669 -4.382 1.00 94.56 94 ALA A C 1
ATOM 700 O O . ALA A 1 94 ? -5.103 -2.082 -4.691 1.00 94.56 94 ALA A O 1
ATOM 701 N N . ILE A 1 95 ? -7.298 -1.875 -5.155 1.00 94.19 95 ILE A N 1
ATOM 702 C CA . ILE A 1 95 ? -7.281 -2.687 -6.377 1.00 94.19 95 ILE A CA 1
ATOM 703 C C . ILE A 1 95 ? -6.450 -2.030 -7.478 1.00 94.19 95 ILE A C 1
ATOM 705 O O . ILE A 1 95 ? -5.645 -2.729 -8.090 1.00 94.19 95 ILE A O 1
ATOM 709 N N . GLU A 1 96 ? -6.570 -0.719 -7.710 1.00 91.94 96 GLU A N 1
ATOM 710 C CA . GLU A 1 96 ? -5.824 -0.071 -8.799 1.00 91.94 96 GLU A CA 1
ATOM 711 C C . GLU A 1 96 ? -4.318 -0.051 -8.498 1.00 91.94 96 GLU A C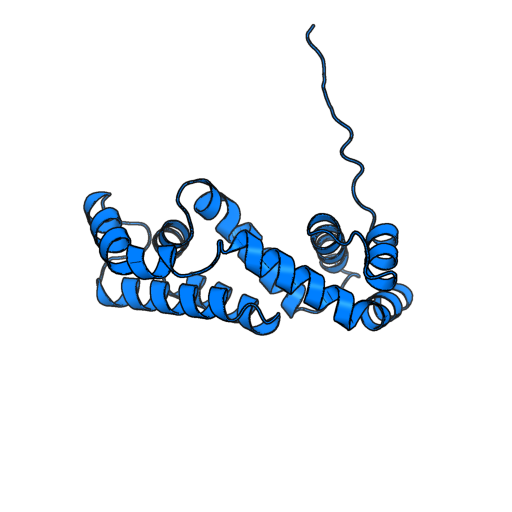 1
ATOM 713 O O . GLU A 1 96 ? -3.501 -0.324 -9.382 1.00 91.94 96 GLU A O 1
ATOM 718 N N . ASN A 1 97 ? -3.932 0.154 -7.230 1.00 92.94 97 ASN A N 1
ATOM 719 C CA . ASN A 1 97 ? -2.537 0.005 -6.804 1.00 92.94 97 ASN A CA 1
ATOM 720 C C . ASN A 1 97 ? -2.015 -1.424 -7.000 1.00 92.94 97 ASN A C 1
ATOM 722 O O . ASN A 1 97 ? -0.880 -1.609 -7.444 1.00 92.94 97 ASN A O 1
ATOM 726 N N . ALA A 1 98 ? -2.824 -2.433 -6.665 1.00 95.75 98 ALA A N 1
ATOM 727 C CA . ALA A 1 98 ? -2.457 -3.834 -6.840 1.00 95.75 98 ALA A CA 1
ATOM 728 C C . ALA A 1 98 ? -2.289 -4.202 -8.323 1.00 95.75 98 ALA A C 1
ATOM 730 O O . ALA A 1 98 ? -1.295 -4.831 -8.687 1.00 95.75 98 ALA A O 1
ATOM 731 N N . ASP A 1 99 ? -3.219 -3.775 -9.176 1.00 95.06 99 ASP A N 1
ATOM 732 C CA . ASP A 1 99 ? -3.178 -4.018 -10.618 1.00 95.06 99 ASP A CA 1
ATOM 733 C C . ASP A 1 99 ? -1.952 -3.350 -11.258 1.00 95.06 99 ASP A C 1
ATOM 735 O O . ASP A 1 99 ? -1.251 -3.978 -12.054 1.00 95.06 99 ASP A O 1
ATOM 739 N N . LEU A 1 100 ? -1.622 -2.116 -10.856 1.00 94.62 100 LEU A N 1
ATOM 740 C CA . LEU A 1 100 ? -0.411 -1.439 -11.323 1.00 94.62 100 LEU A CA 1
ATOM 741 C C . LEU A 1 100 ? 0.857 -2.208 -10.934 1.00 94.62 100 LEU A C 1
ATOM 743 O O . LEU A 1 100 ? 1.747 -2.388 -11.764 1.00 94.62 100 LEU A O 1
ATOM 747 N N . LEU A 1 101 ? 0.960 -2.671 -9.686 1.00 95.56 101 LEU A N 1
ATOM 748 C CA . LEU A 1 101 ? 2.101 -3.467 -9.229 1.00 95.56 101 LEU A CA 1
ATOM 749 C C . LEU A 1 101 ? 2.237 -4.766 -10.043 1.00 95.56 101 LEU A C 1
ATOM 751 O O . LEU A 1 101 ? 3.335 -5.079 -10.506 1.00 95.56 101 LEU A O 1
ATOM 755 N N . ASP A 1 102 ? 1.143 -5.493 -10.276 1.00 96.19 102 ASP A N 1
ATOM 756 C CA . ASP A 1 102 ? 1.156 -6.714 -11.095 1.00 96.19 102 ASP A CA 1
ATOM 757 C C . ASP A 1 102 ? 1.627 -6.440 -12.535 1.00 96.19 102 ASP A C 1
ATOM 759 O O . ASP A 1 102 ? 2.464 -7.178 -13.071 1.00 96.19 102 ASP A O 1
ATOM 763 N N . ASP A 1 103 ? 1.156 -5.348 -13.140 1.00 94.31 103 ASP A N 1
ATOM 764 C CA . ASP A 1 103 ? 1.570 -4.902 -14.473 1.00 94.31 103 ASP A CA 1
ATOM 765 C C . ASP A 1 103 ? 3.074 -4.588 -14.538 1.00 94.31 103 ASP A C 1
ATOM 767 O O . ASP A 1 103 ? 3.762 -4.965 -15.495 1.00 94.31 103 ASP A O 1
ATOM 771 N N . LEU A 1 104 ? 3.607 -3.915 -13.514 1.00 94.19 104 LEU A N 1
ATOM 772 C CA . LEU A 1 104 ? 5.031 -3.591 -13.403 1.00 94.19 104 LEU A CA 1
ATOM 773 C C . LEU A 1 104 ? 5.886 -4.851 -13.213 1.00 94.19 104 LEU A C 1
ATOM 775 O O . LEU A 1 104 ? 6.923 -4.996 -13.865 1.00 94.19 104 LEU A O 1
ATOM 779 N N . ALA A 1 105 ? 5.435 -5.795 -12.382 1.00 94.50 105 ALA A N 1
ATOM 780 C CA . ALA A 1 105 ? 6.093 -7.089 -12.215 1.00 94.50 105 ALA A CA 1
ATOM 781 C C . ALA A 1 105 ? 6.158 -7.856 -13.545 1.00 94.50 105 ALA A C 1
ATOM 783 O O . ALA A 1 105 ? 7.231 -8.312 -13.942 1.00 94.50 105 ALA A O 1
ATOM 784 N N . GLY A 1 106 ? 5.039 -7.936 -14.273 1.00 93.19 106 GLY A N 1
ATOM 785 C CA . GLY A 1 106 ? 4.994 -8.585 -15.585 1.00 93.19 106 GLY A CA 1
ATOM 786 C C . GLY A 1 106 ? 5.905 -7.904 -16.612 1.00 93.19 106 GLY A C 1
ATOM 787 O O . GLY A 1 106 ? 6.608 -8.570 -17.373 1.00 93.19 106 GLY A O 1
ATOM 788 N N . ALA A 1 107 ? 5.962 -6.569 -16.610 1.00 91.75 107 ALA A N 1
ATOM 789 C CA . ALA A 1 107 ? 6.844 -5.817 -17.498 1.00 91.75 107 ALA A CA 1
ATOM 790 C C . ALA A 1 107 ? 8.340 -6.056 -17.217 1.00 91.75 107 ALA A C 1
ATOM 792 O O . ALA A 1 107 ? 9.143 -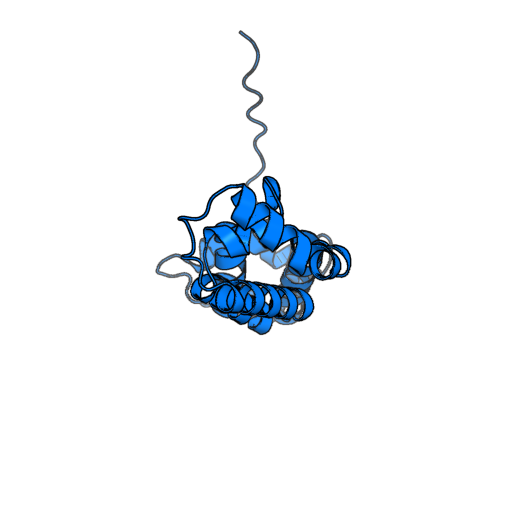5.975 -18.149 1.00 91.75 107 ALA A O 1
ATOM 793 N N . LEU A 1 108 ? 8.726 -6.354 -15.972 1.00 90.25 108 LEU A N 1
ATOM 794 C CA . LEU A 1 108 ? 10.105 -6.715 -15.622 1.00 90.25 108 LEU A CA 1
ATOM 795 C C . LEU A 1 108 ? 10.477 -8.120 -16.092 1.00 90.25 108 LEU A C 1
ATOM 797 O O . LEU A 1 108 ? 11.554 -8.303 -16.656 1.00 90.25 108 LEU A O 1
ATOM 801 N N . GLU A 1 109 ? 9.588 -9.096 -15.908 1.00 89.75 109 GLU A N 1
ATOM 802 C CA . GLU A 1 109 ? 9.831 -10.488 -16.314 1.00 89.75 109 GLU A CA 1
ATOM 803 C C . GLU A 1 109 ? 10.071 -10.622 -17.818 1.00 89.75 109 GLU A C 1
ATOM 805 O O . GLU A 1 109 ? 10.944 -11.371 -18.251 1.00 89.75 109 GLU A O 1
ATOM 810 N N . LEU A 1 110 ? 9.356 -9.835 -18.625 1.00 86.12 110 LEU A N 1
ATOM 811 C CA . LEU A 1 110 ? 9.525 -9.821 -20.078 1.00 86.12 110 LEU A CA 1
ATOM 812 C C . LEU A 1 110 ? 10.904 -9.326 -20.541 1.00 86.12 110 LEU A C 1
ATOM 814 O O . LEU A 1 110 ? 11.237 -9.484 -21.716 1.00 86.12 110 LEU A O 1
ATOM 818 N N . ARG A 1 111 ? 11.698 -8.693 -19.667 1.00 76.00 111 ARG A N 1
ATOM 819 C CA . ARG A 1 111 ? 12.985 -8.091 -20.046 1.00 76.00 111 ARG A CA 1
ATOM 820 C C . ARG A 1 111 ? 14.192 -8.994 -19.838 1.00 76.00 111 ARG A C 1
ATOM 822 O O . ARG A 1 111 ? 15.265 -8.598 -20.282 1.00 76.00 111 ARG A O 1
ATOM 829 N N . ASP A 1 112 ? 14.038 -10.158 -19.205 1.00 64.38 112 ASP A N 1
ATOM 830 C CA . ASP A 1 112 ? 15.139 -11.093 -18.893 1.00 64.38 112 ASP A CA 1
ATOM 831 C C . ASP A 1 112 ? 16.352 -10.399 -18.225 1.00 64.38 112 ASP A C 1
ATOM 833 O O . ASP A 1 112 ? 17.512 -10.775 -18.389 1.00 64.38 112 ASP A O 1
ATOM 837 N N . THR A 1 113 ? 16.091 -9.311 -17.493 1.00 59.66 113 THR A N 1
ATOM 838 C CA . THR A 1 113 ? 17.092 -8.547 -16.743 1.00 59.66 113 THR A CA 1
ATOM 839 C C . THR A 1 113 ? 16.987 -8.920 -15.277 1.00 59.66 113 THR A C 1
ATOM 841 O O . THR A 1 113 ? 15.912 -8.794 -14.691 1.00 59.66 113 THR A O 1
ATOM 844 N N . ALA A 1 114 ? 18.099 -9.342 -14.672 1.00 56.47 114 ALA A N 1
ATOM 845 C CA . ALA A 1 114 ? 18.148 -9.630 -13.245 1.00 56.47 114 ALA A CA 1
ATOM 846 C C . ALA A 1 114 ? 17.702 -8.389 -12.437 1.00 56.47 114 ALA A C 1
ATOM 848 O O . ALA A 1 114 ? 18.289 -7.312 -12.617 1.00 56.47 114 ALA A O 1
ATOM 849 N N . PRO A 1 115 ? 16.696 -8.510 -11.546 1.00 55.44 115 PRO A N 1
ATOM 850 C CA . PRO A 1 115 ? 16.354 -7.446 -10.609 1.00 55.44 115 PRO A CA 1
ATOM 851 C C . PRO A 1 115 ? 17.605 -7.050 -9.819 1.00 55.44 115 PRO A C 1
ATOM 853 O O . PRO A 1 115 ? 18.405 -7.919 -9.472 1.00 55.44 115 PRO A O 1
ATOM 856 N N . SER A 1 116 ? 17.794 -5.759 -9.537 1.00 56.12 116 SER A N 1
ATOM 857 C CA . SER A 1 116 ? 18.919 -5.203 -8.751 1.00 56.12 116 SER A CA 1
ATOM 858 C C . SER A 1 116 ? 20.340 -5.240 -9.362 1.00 56.12 116 SER A C 1
ATOM 860 O O . SER A 1 116 ? 21.300 -4.899 -8.673 1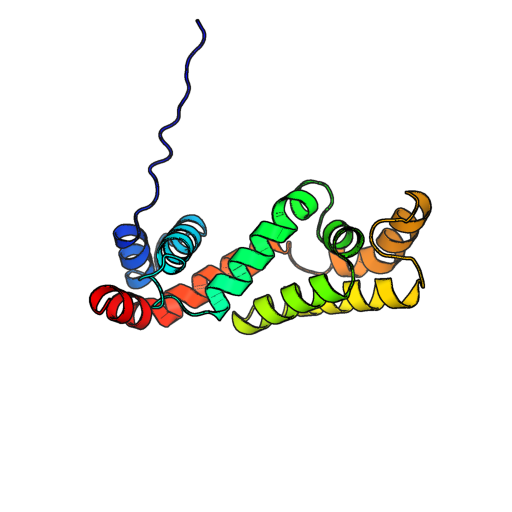.00 56.12 116 SER A O 1
ATOM 862 N N . GLY A 1 117 ? 20.506 -5.557 -10.656 1.00 60.19 117 GLY A N 1
ATOM 863 C CA . GLY A 1 117 ? 21.829 -5.577 -11.318 1.00 60.19 117 GLY A CA 1
ATOM 864 C C . GLY A 1 117 ? 21.943 -4.809 -12.639 1.00 60.19 117 GLY A C 1
ATOM 865 O O . GLY A 1 117 ? 23.017 -4.790 -13.240 1.00 60.19 117 GLY A O 1
ATOM 866 N N . GLY A 1 118 ? 20.852 -4.206 -13.115 1.00 70.94 118 GLY A N 1
ATOM 867 C CA . GLY A 1 118 ? 20.833 -3.534 -14.411 1.00 70.94 118 GLY A CA 1
ATOM 868 C C . GLY A 1 118 ? 21.455 -2.135 -14.394 1.00 70.94 118 GLY A C 1
ATOM 869 O O . GLY A 1 118 ? 21.452 -1.412 -13.400 1.00 70.94 118 GLY A O 1
ATOM 870 N N . THR A 1 119 ? 21.971 -1.737 -15.545 1.00 86.56 119 THR A N 1
ATOM 871 C CA . THR A 1 119 ? 22.481 -0.398 -15.835 1.00 86.56 119 THR A CA 1
ATOM 872 C C . THR A 1 119 ? 21.371 0.656 -15.791 1.00 86.56 119 THR A C 1
ATOM 874 O O . THR A 1 119 ? 20.196 0.375 -16.037 1.00 86.56 119 THR A O 1
ATOM 877 N N . VAL A 1 120 ? 21.751 1.925 -15.603 1.00 89.25 120 VAL A N 1
ATOM 878 C CA . VAL A 1 120 ? 20.822 3.067 -15.731 1.00 89.25 120 VAL A CA 1
ATOM 879 C C . VAL A 1 120 ? 20.106 3.052 -17.088 1.00 89.25 120 VAL A C 1
ATOM 881 O O . VAL A 1 120 ? 18.920 3.355 -17.169 1.00 89.25 120 VAL A O 1
ATOM 884 N N . ALA A 1 121 ? 20.790 2.647 -18.161 1.00 89.38 121 ALA A N 1
ATOM 885 C CA . ALA A 1 121 ? 20.186 2.533 -19.486 1.00 89.38 121 ALA A CA 1
ATOM 886 C C . ALA A 1 121 ? 19.092 1.449 -19.552 1.00 89.38 121 ALA A C 1
ATOM 888 O O . ALA A 1 121 ? 18.105 1.611 -20.267 1.00 89.38 121 ALA A O 1
ATOM 889 N N . GLU A 1 122 ? 19.234 0.339 -18.828 1.00 89.44 122 GLU A N 1
ATOM 890 C CA . GLU A 1 122 ? 18.194 -0.693 -18.727 1.00 89.44 122 GLU A CA 1
ATOM 891 C C . GLU A 1 122 ? 16.990 -0.200 -17.939 1.00 89.44 122 GLU A C 1
ATOM 893 O O . GLU A 1 122 ? 15.866 -0.318 -18.434 1.00 89.44 122 GLU A O 1
ATOM 898 N N . PHE A 1 123 ? 17.234 0.446 -16.798 1.00 90.50 123 PHE A N 1
ATOM 899 C CA . PHE A 1 123 ? 16.179 1.063 -16.007 1.00 90.50 123 PHE A CA 1
ATOM 900 C C . PHE A 1 123 ? 15.402 2.113 -16.810 1.00 90.50 123 PHE A C 1
ATOM 902 O O . PHE A 1 123 ? 14.179 2.062 -16.869 1.00 90.50 123 PHE A O 1
ATOM 909 N N . MET A 1 124 ? 16.084 3.018 -17.519 1.00 91.56 124 MET A N 1
ATOM 910 C CA . MET A 1 124 ? 15.412 4.044 -18.325 1.00 91.56 124 MET A CA 1
ATOM 911 C C . MET A 1 124 ? 14.571 3.442 -19.454 1.00 91.56 124 MET A C 1
ATOM 913 O O . MET A 1 124 ? 13.479 3.935 -19.743 1.00 91.56 124 MET A O 1
ATOM 917 N N . ARG A 1 125 ? 15.029 2.345 -20.075 1.00 90.75 125 ARG A N 1
ATOM 918 C CA . ARG A 1 125 ? 14.210 1.626 -21.061 1.00 90.75 125 ARG A CA 1
ATOM 919 C C . ARG A 1 125 ? 13.008 0.933 -20.402 1.00 90.75 125 ARG A C 1
ATOM 921 O O . ARG A 1 125 ? 11.974 0.799 -21.059 1.00 90.75 125 ARG A O 1
ATOM 928 N N . TYR A 1 126 ? 13.139 0.452 -19.164 1.00 91.31 126 TYR A N 1
ATOM 929 C CA . TYR A 1 126 ? 12.030 -0.099 -18.380 1.00 91.31 126 TYR A CA 1
ATOM 930 C C . TYR A 1 126 ? 11.001 0.976 -18.048 1.00 91.31 126 TYR A C 1
ATOM 932 O O . TYR A 1 126 ? 9.866 0.880 -18.517 1.00 91.31 126 TYR A O 1
ATOM 940 N N . ARG A 1 127 ? 11.431 2.051 -17.388 1.00 92.00 127 ARG A N 1
ATOM 941 C CA . ARG A 1 127 ? 10.626 3.236 -17.081 1.00 92.00 127 ARG A CA 1
ATOM 942 C C . ARG A 1 127 ? 9.848 3.727 -18.298 1.00 92.00 127 ARG A C 1
ATOM 944 O O . ARG A 1 127 ? 8.637 3.888 -18.230 1.00 92.00 127 ARG A O 1
ATOM 951 N N . HIS A 1 128 ? 10.501 3.872 -19.452 1.00 91.94 128 HIS A N 1
ATOM 952 C CA . HIS A 1 128 ? 9.819 4.315 -20.672 1.00 91.94 128 HIS A CA 1
ATOM 953 C C . HIS A 1 128 ? 8.718 3.351 -21.151 1.00 91.94 128 HIS A C 1
ATOM 955 O O . HIS A 1 128 ? 7.709 3.785 -21.696 1.00 91.94 128 HIS A O 1
ATOM 961 N N . SER A 1 129 ? 8.882 2.041 -20.947 1.00 91.62 129 SER A N 1
ATOM 962 C CA . SER A 1 129 ? 7.875 1.051 -21.355 1.00 91.62 129 SER A CA 1
ATOM 963 C C . SER A 1 129 ? 6.646 0.994 -20.445 1.00 91.62 129 SER A C 1
ATOM 965 O O . SER A 1 129 ? 5.604 0.490 -20.867 1.00 91.62 129 SER A O 1
ATOM 967 N N . VAL A 1 130 ? 6.758 1.506 -19.216 1.00 91.75 130 VAL A N 1
ATOM 968 C CA . VAL A 1 130 ? 5.679 1.490 -18.218 1.00 91.75 130 VAL A CA 1
ATOM 969 C C . VAL A 1 130 ? 5.140 2.881 -17.887 1.00 91.75 130 VAL A C 1
ATOM 971 O O . VAL A 1 130 ? 4.084 2.966 -17.272 1.00 91.75 130 VAL A O 1
ATOM 974 N N . SER A 1 131 ? 5.785 3.961 -18.350 1.00 90.06 131 SER A N 1
ATOM 975 C CA . SER A 1 131 ? 5.462 5.342 -17.952 1.00 90.06 131 SER A CA 1
ATOM 976 C C . SER A 1 131 ? 3.986 5.688 -18.128 1.00 90.06 131 SER A C 1
ATOM 978 O O . SER A 1 131 ? 3.370 6.207 -17.213 1.00 90.06 131 SER A O 1
ATOM 980 N N . ARG A 1 132 ? 3.376 5.297 -19.255 1.00 86.62 132 ARG A N 1
ATOM 981 C CA . ARG A 1 132 ? 1.948 5.549 -19.509 1.00 86.62 132 ARG A CA 1
ATOM 982 C C . ARG A 1 132 ? 1.016 4.914 -18.477 1.00 86.62 132 ARG A C 1
ATOM 984 O O . ARG A 1 132 ? -0.063 5.447 -18.270 1.00 86.62 132 ARG A O 1
ATOM 991 N N . ARG A 1 133 ? 1.393 3.771 -17.896 1.00 84.56 133 ARG A N 1
ATOM 992 C CA . ARG A 1 133 ? 0.614 3.120 -16.832 1.00 84.56 133 ARG A CA 1
ATOM 993 C C . ARG A 1 133 ? 0.784 3.889 -15.529 1.00 84.56 133 ARG A C 1
ATOM 995 O O . ARG A 1 133 ? -0.207 4.250 -14.916 1.00 84.56 133 ARG A O 1
ATOM 1002 N N . CYS A 1 134 ? 2.028 4.218 -15.178 1.00 84.69 134 CYS A N 1
ATOM 1003 C CA . CYS A 1 134 ? 2.335 5.005 -13.985 1.00 84.69 134 CYS A CA 1
ATOM 1004 C C . CYS A 1 134 ? 1.664 6.388 -13.995 1.00 84.69 134 CYS A C 1
ATOM 1006 O O . CYS A 1 134 ? 1.229 6.846 -12.950 1.00 84.69 134 CYS A O 1
ATOM 1008 N N . ASP A 1 135 ? 1.558 7.029 -15.162 1.00 82.25 135 ASP A N 1
ATOM 1009 C CA . ASP A 1 135 ? 0.919 8.342 -15.317 1.00 82.25 135 ASP A CA 1
ATOM 1010 C C . ASP A 1 135 ? -0.622 8.268 -15.280 1.00 82.25 135 ASP A C 1
ATOM 1012 O O . ASP A 1 135 ? -1.284 9.285 -15.080 1.00 82.25 135 ASP A O 1
ATOM 1016 N N . ALA A 1 136 ? -1.200 7.089 -15.538 1.00 74.62 136 ALA A N 1
ATOM 1017 C CA . ALA A 1 136 ? -2.647 6.885 -15.621 1.00 74.62 136 ALA A CA 1
ATOM 1018 C C . ALA A 1 136 ? -3.282 6.463 -14.289 1.00 74.62 136 ALA A C 1
ATOM 1020 O O . ALA A 1 136 ? -4.491 6.617 -14.128 1.00 74.62 136 ALA A O 1
ATOM 1021 N N . THR A 1 137 ? -2.491 5.931 -13.358 1.00 68.62 137 THR A N 1
ATOM 1022 C CA . THR A 1 137 ? -2.957 5.507 -12.034 1.00 68.62 137 THR A CA 1
ATOM 1023 C C . THR A 1 137 ? -2.810 6.662 -11.037 1.00 68.62 137 THR A C 1
ATOM 1025 O O . THR A 1 137 ? -1.811 7.388 -11.102 1.00 68.62 137 THR A O 1
ATOM 1028 N N . PRO A 1 138 ? -3.764 6.856 -10.106 1.00 68.19 138 PRO A N 1
ATOM 1029 C CA . PRO A 1 138 ? -3.597 7.788 -8.997 1.00 68.19 138 PRO A CA 1
ATOM 1030 C C . PRO A 1 138 ? -2.260 7.586 -8.277 1.00 68.19 138 PRO A C 1
ATOM 1032 O O . PRO A 1 138 ? -1.691 6.491 -8.265 1.00 68.19 138 PRO A O 1
ATOM 1035 N N . ALA A 1 139 ? -1.744 8.654 -7.661 1.00 78.44 139 ALA A N 1
ATOM 1036 C CA . ALA A 1 139 ? -0.536 8.547 -6.855 1.00 78.44 139 ALA A CA 1
ATOM 1037 C C . ALA A 1 139 ? -0.748 7.463 -5.793 1.00 78.44 139 ALA A C 1
ATOM 1039 O O . ALA A 1 139 ? -1.635 7.600 -4.951 1.00 78.44 139 ALA A O 1
ATOM 1040 N N . LEU A 1 140 ? 0.068 6.404 -5.845 1.00 77.94 140 LEU A N 1
ATOM 1041 C CA . LEU A 1 140 ? -0.135 5.194 -5.047 1.00 77.94 140 LEU A CA 1
ATOM 1042 C C . LEU A 1 140 ? -0.323 5.485 -3.562 1.00 77.94 140 LEU A C 1
ATOM 1044 O O . LEU A 1 140 ? -1.143 4.858 -2.905 1.00 77.94 140 LEU A O 1
ATOM 1048 N N . ASP A 1 141 ? 0.421 6.459 -3.042 1.00 79.19 141 ASP A N 1
ATOM 1049 C CA . ASP A 1 141 ? 0.340 6.828 -1.633 1.00 79.19 141 ASP A CA 1
ATOM 1050 C C . ASP A 1 141 ? -0.994 7.493 -1.257 1.00 79.19 141 ASP A C 1
ATOM 1052 O O . ASP A 1 141 ? -1.456 7.330 -0.133 1.00 79.19 141 ASP A O 1
ATOM 1056 N N . GLY A 1 142 ? -1.628 8.210 -2.190 1.00 85.25 142 GLY A N 1
ATOM 1057 C CA . GLY A 1 142 ? -2.922 8.858 -1.979 1.00 85.25 142 GLY A CA 1
ATOM 1058 C C . GLY A 1 142 ? -4.070 7.853 -1.929 1.00 85.25 142 GLY A C 1
ATOM 1059 O O . GLY A 1 142 ? -4.785 7.799 -0.933 1.00 85.25 142 GLY A O 1
ATOM 1060 N N . GLU A 1 143 ? -4.199 7.015 -2.961 1.00 88.75 143 GLU A N 1
ATOM 1061 C CA . GLU A 1 143 ? -5.257 5.994 -3.034 1.00 88.75 143 GLU A CA 1
ATOM 1062 C C . GLU A 1 143 ? -5.124 4.974 -1.896 1.00 88.75 143 GLU A C 1
ATOM 1064 O O . GLU A 1 143 ? -6.082 4.713 -1.171 1.00 88.75 143 GLU A O 1
ATOM 1069 N N . LEU A 1 144 ? -3.915 4.451 -1.666 1.00 89.94 144 LEU A N 1
ATOM 1070 C CA . LEU A 1 144 ? -3.682 3.503 -0.583 1.00 89.94 144 LEU A CA 1
ATOM 1071 C C . LEU A 1 144 ? -4.003 4.119 0.783 1.00 89.94 144 LEU A C 1
ATOM 1073 O O . LEU A 1 144 ? -4.569 3.438 1.635 1.00 89.94 144 LEU A O 1
ATOM 1077 N N . ARG A 1 145 ? -3.663 5.397 1.009 1.00 91.06 145 ARG A N 1
ATOM 1078 C CA . ARG A 1 145 ? -4.017 6.110 2.247 1.00 91.06 145 ARG A CA 1
ATOM 1079 C C . ARG A 1 145 ? -5.527 6.142 2.449 1.00 91.06 145 ARG A C 1
ATOM 1081 O O . ARG A 1 145 ? -5.978 5.823 3.546 1.00 91.06 145 ARG A O 1
ATOM 1088 N N . GLU A 1 146 ? -6.283 6.518 1.424 1.00 92.19 146 GLU A N 1
ATOM 1089 C CA . GLU A 1 146 ? -7.747 6.575 1.480 1.00 92.19 146 GLU A CA 1
ATOM 1090 C C . GLU A 1 146 ? -8.340 5.194 1.768 1.00 92.19 146 GLU A C 1
ATOM 1092 O O . GLU A 1 146 ? -9.083 5.037 2.734 1.00 92.19 146 GLU A O 1
ATOM 1097 N N . VAL A 1 147 ? -7.915 4.168 1.029 1.00 94.62 147 VAL A N 1
ATOM 1098 C CA . VAL A 1 147 ? -8.400 2.794 1.207 1.00 94.62 147 VAL A CA 1
ATOM 1099 C C . VAL A 1 147 ? -8.082 2.245 2.598 1.00 94.62 147 VAL A C 1
ATOM 1101 O O . VAL A 1 147 ? -8.921 1.590 3.211 1.00 94.62 147 VAL A O 1
ATOM 1104 N N . LEU A 1 148 ? -6.886 2.506 3.133 1.00 93.94 148 LEU A N 1
ATOM 1105 C CA . LEU A 1 148 ? -6.517 2.070 4.482 1.00 93.94 148 LEU A CA 1
ATOM 1106 C C . LEU A 1 148 ? -7.379 2.746 5.555 1.00 93.94 148 LEU A C 1
ATOM 1108 O O . LEU A 1 148 ? -7.787 2.085 6.510 1.00 93.94 148 LEU A O 1
ATOM 1112 N N . ILE A 1 149 ? -7.675 4.039 5.388 1.00 93.25 149 ILE A N 1
ATOM 1113 C CA . ILE A 1 149 ? -8.570 4.788 6.279 1.00 93.25 149 ILE A CA 1
ATOM 1114 C C . ILE A 1 149 ? -9.992 4.220 6.195 1.00 93.25 149 ILE A C 1
ATOM 1116 O O . ILE A 1 149 ? -10.591 3.904 7.223 1.00 93.25 149 ILE A O 1
ATOM 1120 N N . GLU A 1 150 ? -10.521 4.020 4.989 1.00 93.50 150 GLU A N 1
ATOM 1121 C CA . GLU A 1 150 ? -11.843 3.420 4.787 1.00 93.50 150 GLU A CA 1
ATOM 1122 C C . GLU A 1 150 ? -11.921 2.005 5.373 1.00 93.50 150 GLU A C 1
ATOM 1124 O O . GLU A 1 150 ? -12.913 1.651 6.015 1.00 93.50 150 GLU A O 1
ATOM 1129 N N . TYR A 1 151 ? -10.859 1.209 5.219 1.00 93.25 151 TYR A N 1
ATOM 1130 C CA . TYR A 1 151 ? -10.776 -0.152 5.741 1.00 93.25 151 TYR A CA 1
ATOM 1131 C C . TYR A 1 151 ? -10.946 -0.195 7.263 1.00 93.25 151 TYR A C 1
ATOM 1133 O O . TYR A 1 151 ? -11.682 -1.059 7.759 1.00 93.25 151 TYR A O 1
ATOM 1141 N N . VAL A 1 152 ? -10.269 0.704 7.994 1.00 92.81 152 VAL A N 1
ATOM 1142 C CA . VAL A 1 152 ? -10.350 0.761 9.463 1.00 92.81 152 VAL A CA 1
ATOM 1143 C C . VAL A 1 152 ? -11.652 1.390 9.941 1.00 92.81 152 VAL A C 1
ATOM 1145 O O . VAL A 1 152 ? -12.262 0.851 10.859 1.00 92.81 152 VAL A O 1
ATOM 1148 N N . VAL A 1 153 ? -12.139 2.451 9.289 1.00 92.38 153 VAL A N 1
ATOM 1149 C CA . VAL A 1 153 ? -13.414 3.097 9.648 1.00 92.38 153 VAL A CA 1
ATOM 1150 C C . VAL A 1 153 ? -14.577 2.120 9.478 1.00 92.38 153 VAL A C 1
ATOM 1152 O O . VAL A 1 153 ? -15.408 1.983 10.373 1.00 92.38 153 VAL A O 1
ATOM 1155 N N . ALA A 1 154 ? -14.599 1.353 8.384 1.00 92.75 154 ALA A N 1
ATOM 1156 C CA . ALA A 1 154 ? -15.624 0.336 8.147 1.00 92.75 154 ALA A CA 1
ATOM 1157 C C . ALA A 1 154 ? -15.620 -0.800 9.189 1.00 92.75 154 ALA A C 1
ATOM 1159 O O . ALA A 1 154 ? -16.594 -1.547 9.279 1.00 92.75 154 ALA A O 1
ATOM 1160 N N . ARG A 1 155 ? -14.535 -0.945 9.960 1.00 92.19 155 ARG A N 1
ATOM 1161 C CA . ARG A 1 155 ? -14.335 -1.993 10.973 1.00 92.19 155 ARG A CA 1
ATOM 1162 C C . ARG A 1 155 ? -14.104 -1.433 12.374 1.00 92.19 155 ARG A C 1
ATOM 1164 O O . ARG A 1 155 ? -13.700 -2.189 13.252 1.00 92.19 155 ARG A O 1
ATOM 1171 N N . ALA A 1 156 ? -14.372 -0.147 12.602 1.00 89.56 156 ALA A N 1
ATOM 1172 C CA . ALA A 1 156 ? -14.008 0.538 13.841 1.00 89.56 156 ALA A CA 1
ATOM 1173 C C . ALA A 1 156 ? -14.511 -0.212 15.084 1.00 89.56 156 ALA A C 1
ATOM 1175 O O . ALA A 1 156 ? -13.721 -0.575 15.947 1.00 89.56 156 ALA A O 1
ATOM 1176 N N . SER A 1 157 ? -15.799 -0.570 15.119 1.00 89.69 157 SER A N 1
ATOM 1177 C CA . SER A 1 157 ? -16.385 -1.295 16.255 1.00 89.69 157 SER A CA 1
ATOM 1178 C C . SER A 1 157 ? -15.790 -2.691 16.473 1.00 89.69 157 SER A C 1
ATOM 1180 O O . SER A 1 157 ? -15.678 -3.133 17.614 1.00 89.69 157 SER A O 1
ATOM 1182 N N . GLU A 1 158 ? -15.413 -3.398 15.402 1.00 90.50 158 GLU A N 1
ATOM 1183 C CA . GLU A 1 158 ? -14.771 -4.717 15.499 1.00 90.50 158 GLU A CA 1
ATOM 1184 C C . GLU A 1 158 ? -13.355 -4.590 16.069 1.00 90.50 158 GLU A C 1
ATOM 1186 O O . GLU A 1 158 ? -12.970 -5.366 16.943 1.00 90.50 158 GLU A O 1
ATOM 1191 N N . LEU A 1 159 ? -12.607 -3.584 15.609 1.00 88.62 159 LEU A N 1
ATOM 1192 C CA . LEU A 1 159 ? -11.253 -3.283 16.069 1.00 88.62 159 LEU A CA 1
ATOM 1193 C C . LEU A 1 159 ? -11.243 -2.859 17.541 1.00 88.62 159 LEU A C 1
ATOM 1195 O O . LEU A 1 159 ? -10.463 -3.413 18.313 1.00 88.62 159 LEU A O 1
ATOM 1199 N N . THR A 1 160 ? -12.145 -1.960 17.953 1.00 88.31 160 THR A N 1
ATOM 1200 C CA . THR A 1 160 ? -12.277 -1.555 19.362 1.00 88.31 160 THR A CA 1
ATOM 1201 C C . THR A 1 160 ? -12.619 -2.751 20.246 1.00 88.31 160 THR A C 1
ATOM 1203 O O . THR A 1 160 ? -11.995 -2.959 21.284 1.00 88.31 160 THR A O 1
ATOM 1206 N N . ALA A 1 161 ? -13.593 -3.573 19.843 1.00 88.94 161 ALA A N 1
ATOM 1207 C CA . ALA A 1 161 ? -13.991 -4.737 20.628 1.00 88.94 161 ALA A CA 1
ATOM 1208 C C . ALA A 1 161 ? -12.850 -5.757 20.775 1.00 88.94 161 ALA A C 1
ATOM 1210 O O . ALA A 1 161 ? -12.701 -6.348 21.843 1.00 88.94 161 ALA A O 1
ATOM 1211 N N . ALA A 1 162 ? -12.052 -5.955 19.723 1.00 87.44 162 ALA A N 1
ATOM 1212 C CA . ALA A 1 162 ? -10.904 -6.852 19.754 1.00 87.44 162 ALA A CA 1
ATOM 1213 C C . ALA A 1 162 ? -9.783 -6.321 20.664 1.00 87.44 162 ALA A C 1
ATOM 1215 O O . ALA A 1 162 ? -9.248 -7.092 21.455 1.00 87.44 162 ALA A O 1
ATOM 1216 N N . PHE A 1 163 ? -9.493 -5.017 20.609 1.00 87.12 163 PHE A N 1
ATOM 1217 C CA . PHE A 1 163 ? -8.521 -4.361 21.490 1.00 87.12 163 PHE A CA 1
ATOM 1218 C C . PHE A 1 163 ? -8.911 -4.448 22.971 1.00 87.12 163 PHE A C 1
ATOM 1220 O O . PHE A 1 163 ? -8.091 -4.777 23.815 1.00 87.12 163 PHE A O 1
ATOM 1227 N N . LEU A 1 164 ? -10.183 -4.214 23.307 1.00 86.50 164 LEU A N 1
ATOM 1228 C CA . LEU A 1 164 ? -10.653 -4.301 24.696 1.00 86.50 164 LEU A CA 1
ATOM 1229 C C . LEU A 1 164 ? -10.655 -5.735 25.257 1.00 86.50 164 LEU A C 1
ATOM 1231 O O . LEU A 1 164 ? -10.840 -5.921 26.461 1.00 86.50 164 LEU A O 1
ATOM 1235 N N . ALA A 1 165 ? -10.527 -6.742 24.391 1.00 85.75 165 ALA A N 1
ATOM 1236 C CA . ALA A 1 165 ? -10.524 -8.152 24.761 1.00 85.75 165 ALA A CA 1
ATOM 1237 C C . ALA A 1 165 ? -9.114 -8.765 24.862 1.00 85.75 165 ALA A C 1
ATOM 1239 O O . ALA A 1 165 ? -9.008 -9.886 25.372 1.00 85.75 165 ALA A O 1
ATOM 1240 N N . SER A 1 166 ? -8.077 -8.078 24.363 1.00 80.56 166 SER A N 1
ATOM 1241 C CA . SER A 1 166 ? -6.659 -8.455 24.507 1.00 80.56 166 SER A CA 1
ATOM 1242 C C . SER A 1 166 ? -6.084 -7.966 25.829 1.00 80.56 166 SER A C 1
ATOM 1244 O O . SER A 1 166 ? -5.377 -8.764 26.480 1.00 80.56 166 SER A O 1
#

Sequence (166 aa):
MDEDDDEDSEEIGVEDALLAFESGSGVELGHVIALVNVGTEPDGQWVPRPLVDAIAARQAMGRDLANGGIDQVAWNHGPDAVRRYAAAFRMVGAIENADLLDDLAGALELRDTAPSGGTVAEFMRYRHSVSRRCDATPALDGELREVLIEYVVARASELTAAFLAS

Secondary structure (DSSP, 8-state):
-------------HHHHHHHHHHTSS--HHHHHHHHHHHTSTT-TTS-HHHHHHHHHHHHHHHHHHHHHHHHHHHHH-HHHHHHHHHHHHHHT-HHHHHHHHHHHHHHHTTTPPTT---HHHHHHHHHHHHHHHTTSPPHHHHHHHHHHHHHHTTHHHHHHHHTT-

Foldseek 3Di:
DDDPPPVPPPQQAQVNLLVCLQVVPPHFVSSLVNLLVQLPPPVNVLDDPLSNQQVVLCVLCVVQCVPPRDLSSCLQVALVSLQSNLVSCVSLPLNLSSVLSNVSNVLRVVVPDDRPDDDPVSSVVSCVVSVVSRVPGPRSCVSSRVSSSVSCSVCSVSSVVSVVVD